Protein AF-A0A1G7AP02-F1 (afdb_monomer)

Sequence (76 aa):
MSTFNFSEFLMERGFSFTNYGTHNLYEFSKDQKDYCVNLQGKVMTTNESKTRDLKVDIPVPKTKAEAEKWLKKFLG

Structure (mmCIF, N/CA/C/O backbone):
data_AF-A0A1G7AP02-F1
#
_entry.id   AF-A0A1G7AP02-F1
#
loop_
_atom_site.group_PDB
_atom_site.id
_atom_site.type_symbol
_atom_site.label_atom_id
_atom_site.label_alt_id
_atom_site.label_comp_id
_atom_site.label_asym_id
_atom_site.label_entity_id
_atom_site.label_seq_id
_atom_site.pdbx_PDB_ins_code
_atom_site.Cartn_x
_atom_site.Cartn_y
_atom_site.Cartn_z
_atom_site.occupancy
_atom_site.B_iso_or_equiv
_atom_site.auth_seq_id
_atom_site.auth_comp_id
_atom_site.auth_asym_id
_atom_site.auth_atom_id
_atom_site.pdbx_PDB_model_num
ATOM 1 N N . MET A 1 1 ? 23.362 4.181 -2.157 1.00 52.38 1 MET A N 1
ATOM 2 C CA . MET A 1 1 ? 22.011 4.748 -1.946 1.00 52.38 1 MET A CA 1
ATOM 3 C C . MET A 1 1 ? 21.030 3.593 -1.977 1.00 52.38 1 MET A C 1
ATOM 5 O O . MET A 1 1 ? 21.019 2.889 -2.977 1.00 52.38 1 MET A O 1
ATOM 9 N N . SER A 1 2 ? 20.291 3.344 -0.893 1.00 66.50 2 SER A N 1
ATOM 10 C CA . SER A 1 2 ? 19.227 2.333 -0.933 1.00 66.50 2 SER A CA 1
ATOM 11 C C . SER A 1 2 ? 18.069 2.889 -1.758 1.00 66.50 2 SER A C 1
ATOM 13 O O . SER A 1 2 ? 17.677 4.042 -1.566 1.00 66.50 2 SER A O 1
ATOM 15 N N . THR A 1 3 ? 17.574 2.112 -2.715 1.00 83.25 3 THR A N 1
ATOM 16 C CA . THR A 1 3 ? 16.395 2.499 -3.497 1.00 83.25 3 THR A CA 1
ATOM 17 C C . THR A 1 3 ? 15.181 2.404 -2.580 1.00 83.25 3 THR A C 1
ATOM 19 O O . THR A 1 3 ? 15.065 1.443 -1.827 1.00 83.25 3 THR A O 1
ATOM 22 N N . PHE A 1 4 ? 14.299 3.405 -2.602 1.00 90.88 4 PHE A N 1
ATOM 23 C CA . PHE A 1 4 ? 13.079 3.371 -1.798 1.00 90.88 4 PHE A CA 1
ATOM 24 C C . PHE A 1 4 ? 12.256 2.118 -2.126 1.00 90.88 4 PHE A C 1
ATOM 26 O O . PHE A 1 4 ? 11.961 1.860 -3.294 1.00 90.88 4 PHE A O 1
ATOM 33 N N . ASN A 1 5 ? 11.874 1.369 -1.092 1.00 92.19 5 ASN A N 1
ATOM 34 C CA . ASN A 1 5 ? 11.052 0.175 -1.211 1.00 92.19 5 ASN A CA 1
ATOM 35 C C . ASN A 1 5 ? 9.691 0.418 -0.549 1.00 92.19 5 ASN A C 1
ATOM 37 O O . ASN A 1 5 ? 9.579 0.548 0.670 1.00 92.19 5 ASN A O 1
ATOM 41 N N . PHE A 1 6 ? 8.638 0.470 -1.362 1.00 92.88 6 PHE A N 1
ATOM 42 C CA . PHE A 1 6 ? 7.287 0.721 -0.869 1.00 92.88 6 PHE A CA 1
ATOM 43 C C . PHE A 1 6 ? 6.728 -0.440 -0.028 1.00 92.88 6 PHE A C 1
ATOM 45 O O . PHE A 1 6 ? 5.965 -0.201 0.903 1.00 92.88 6 PHE A O 1
ATOM 52 N N . SER A 1 7 ? 7.151 -1.681 -0.294 1.00 92.88 7 SER A N 1
ATOM 53 C CA . SER A 1 7 ? 6.784 -2.843 0.528 1.00 92.88 7 SER A CA 1
ATOM 54 C C . SER A 1 7 ? 7.306 -2.695 1.954 1.00 92.88 7 SER A C 1
ATOM 56 O O . SER A 1 7 ? 6.563 -2.886 2.911 1.00 92.88 7 SER A O 1
ATOM 58 N N . GLU A 1 8 ? 8.588 -2.348 2.096 1.00 94.19 8 GLU A N 1
ATOM 59 C CA . GLU A 1 8 ? 9.209 -2.109 3.405 1.00 94.19 8 GLU A CA 1
ATOM 60 C C . GLU A 1 8 ? 8.514 -0.956 4.124 1.00 94.19 8 GLU A C 1
ATOM 62 O O . GLU A 1 8 ? 8.135 -1.101 5.281 1.00 94.19 8 GLU A O 1
ATOM 67 N N . PHE A 1 9 ? 8.233 0.135 3.406 1.00 95.50 9 PHE A N 1
ATOM 68 C CA . PHE A 1 9 ? 7.479 1.260 3.950 1.00 95.50 9 PHE A CA 1
ATOM 69 C C . PHE A 1 9 ? 6.110 0.843 4.510 1.00 95.50 9 PHE A C 1
ATOM 71 O O . 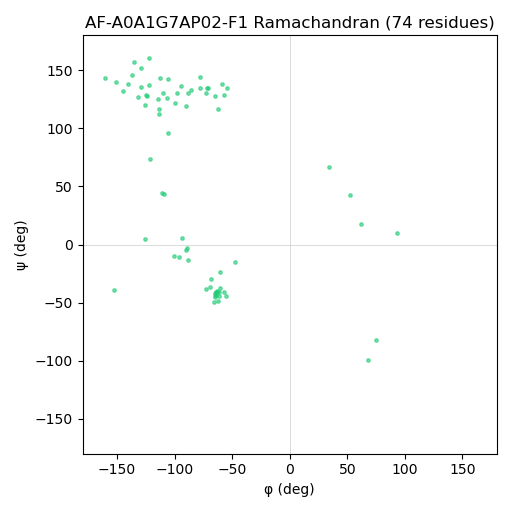PHE A 1 9 ? 5.745 1.292 5.591 1.00 95.50 9 PHE A O 1
ATOM 78 N N . LEU A 1 10 ? 5.338 0.001 3.814 1.00 94.50 10 LEU A N 1
ATOM 79 C CA . LEU A 1 10 ? 4.041 -0.466 4.320 1.00 94.50 10 LEU A CA 1
ATOM 80 C C . LEU A 1 10 ? 4.204 -1.316 5.589 1.00 94.50 10 LEU A C 1
ATOM 82 O O . LEU A 1 10 ? 3.498 -1.090 6.573 1.00 94.50 10 LEU A O 1
ATOM 86 N N . MET A 1 11 ? 5.162 -2.245 5.600 1.00 94.69 11 MET A N 1
ATOM 87 C CA . MET A 1 11 ? 5.422 -3.099 6.766 1.00 94.69 11 MET A CA 1
ATOM 88 C C . MET A 1 11 ? 5.881 -2.285 7.987 1.00 94.69 11 MET A C 1
ATOM 90 O O . MET A 1 11 ? 5.389 -2.506 9.091 1.00 94.69 11 MET A O 1
ATOM 94 N N . GLU A 1 12 ? 6.731 -1.270 7.796 1.00 95.31 12 GLU A N 1
ATOM 95 C CA . GLU A 1 12 ? 7.131 -0.322 8.852 1.00 95.31 12 GLU A CA 1
ATOM 96 C C . GLU A 1 12 ? 5.944 0.465 9.437 1.00 95.31 12 GLU A C 1
ATOM 98 O O . GLU A 1 12 ? 6.010 0.961 10.563 1.00 95.31 12 GLU A O 1
ATOM 103 N N . ARG A 1 13 ? 4.848 0.600 8.681 1.00 94.12 13 ARG A N 1
ATOM 104 C CA . ARG A 1 13 ? 3.617 1.291 9.099 1.00 94.12 13 ARG A CA 1
ATOM 105 C C . ARG A 1 13 ? 2.574 0.352 9.703 1.00 94.12 13 ARG A C 1
ATOM 107 O O . ARG A 1 13 ? 1.484 0.810 10.035 1.00 94.12 13 ARG A O 1
ATOM 114 N N . GLY A 1 14 ? 2.925 -0.919 9.894 1.00 93.75 14 GLY A N 1
ATOM 115 C CA . GLY A 1 14 ? 2.087 -1.914 10.559 1.00 93.75 14 GLY A CA 1
ATOM 116 C C . GLY A 1 14 ? 1.211 -2.737 9.619 1.00 93.75 14 GLY A C 1
ATOM 117 O O . GLY A 1 14 ? 0.357 -3.475 10.105 1.00 93.75 14 GLY A O 1
ATOM 118 N N . PHE A 1 15 ? 1.404 -2.642 8.300 1.00 93.69 15 PHE A N 1
ATOM 119 C CA . PHE A 1 15 ? 0.724 -3.542 7.373 1.00 93.69 15 PHE A CA 1
ATOM 120 C C . PHE A 1 15 ? 1.317 -4.952 7.468 1.00 93.69 15 PHE A C 1
ATOM 122 O O . PHE A 1 15 ? 2.535 -5.131 7.443 1.00 93.69 15 PHE A O 1
ATOM 129 N N . SER A 1 16 ? 0.447 -5.956 7.519 1.00 93.44 16 SER A N 1
ATOM 130 C CA . SER A 1 16 ? 0.823 -7.367 7.437 1.00 93.44 16 SER A CA 1
ATOM 131 C C . SER A 1 16 ? 0.922 -7.792 5.979 1.00 93.44 16 SER A C 1
ATOM 133 O O . SER A 1 16 ? 0.029 -7.490 5.193 1.00 93.44 16 SER A O 1
ATOM 135 N N . PHE A 1 17 ? 2.003 -8.482 5.620 1.00 92.12 17 PHE A N 1
ATOM 136 C CA . PHE A 1 17 ? 2.255 -8.934 4.255 1.00 92.12 17 PHE A CA 1
ATOM 137 C C . PHE A 1 17 ? 1.852 -10.399 4.056 1.00 92.12 17 PHE A C 1
ATOM 139 O O . PHE A 1 17 ? 2.304 -11.272 4.798 1.00 92.12 17 PHE A O 1
ATOM 146 N N . THR A 1 18 ? 1.089 -10.663 2.995 1.00 89.12 18 THR A N 1
ATOM 147 C CA . THR A 1 18 ? 0.720 -12.009 2.545 1.00 89.12 18 THR A CA 1
ATOM 148 C C . THR A 1 18 ? 0.953 -12.147 1.039 1.00 89.12 18 THR A C 1
ATOM 150 O O . THR A 1 18 ? 0.449 -11.358 0.238 1.00 89.12 18 THR A O 1
ATOM 153 N N . ASN A 1 19 ? 1.696 -13.178 0.629 1.00 86.88 19 ASN A N 1
ATOM 154 C CA . ASN A 1 19 ? 1.928 -13.497 -0.781 1.00 86.88 19 ASN A CA 1
ATOM 155 C C . ASN A 1 19 ? 1.005 -14.640 -1.237 1.00 86.88 19 ASN A C 1
ATOM 157 O O . ASN A 1 19 ? 1.068 -15.742 -0.696 1.00 86.88 19 ASN A O 1
ATOM 161 N N . TYR A 1 20 ? 0.190 -14.391 -2.265 1.00 80.56 20 TYR A N 1
ATOM 162 C CA . TYR A 1 20 ? -0.693 -15.382 -2.901 1.00 80.56 20 TYR A CA 1
ATOM 163 C C . TYR A 1 20 ? -0.199 -15.755 -4.308 1.00 80.56 20 TYR A C 1
ATOM 165 O O . TYR A 1 20 ? -0.963 -15.784 -5.276 1.00 80.56 20 TYR A O 1
ATOM 173 N N . GLY A 1 21 ? 1.108 -15.969 -4.454 1.00 80.38 21 GLY A N 1
ATOM 174 C CA . GLY A 1 21 ? 1.766 -16.240 -5.730 1.00 80.38 21 GLY A CA 1
ATOM 175 C C . GLY A 1 21 ? 1.889 -14.982 -6.587 1.00 80.38 21 GLY A C 1
ATOM 176 O O . GLY A 1 21 ? 2.929 -14.330 -6.596 1.00 80.38 21 GLY A O 1
ATOM 177 N N . THR A 1 22 ? 0.823 -14.624 -7.307 1.00 74.62 22 THR A N 1
ATOM 178 C CA . THR A 1 22 ? 0.806 -13.468 -8.228 1.00 74.62 22 THR A CA 1
ATOM 179 C C . THR A 1 22 ? 0.358 -12.162 -7.571 1.00 74.62 22 THR A C 1
ATOM 181 O O . THR A 1 22 ? 0.371 -11.120 -8.223 1.00 74.62 22 THR A O 1
ATOM 184 N N . HIS A 1 23 ? -0.059 -12.209 -6.305 1.00 79.19 23 HIS A N 1
ATOM 185 C CA . HIS A 1 23 ? -0.569 -11.058 -5.560 1.00 79.19 23 HIS A CA 1
ATOM 186 C C . HIS A 1 23 ? 0.237 -10.858 -4.280 1.00 79.19 23 HIS A C 1
ATOM 188 O O . HIS A 1 23 ? 0.397 -11.790 -3.490 1.00 79.19 23 HIS A O 1
ATOM 194 N N . ASN A 1 24 ? 0.721 -9.635 -4.084 1.00 88.19 24 ASN A N 1
ATOM 195 C CA . ASN A 1 24 ? 1.422 -9.203 -2.880 1.00 88.19 24 ASN A CA 1
ATOM 196 C C . ASN A 1 24 ? 0.471 -8.314 -2.085 1.00 88.19 24 ASN A C 1
ATOM 198 O O . ASN A 1 24 ? 0.337 -7.132 -2.405 1.00 88.19 24 ASN A O 1
ATOM 202 N N . LEU A 1 25 ? -0.215 -8.898 -1.103 1.00 89.88 25 LEU A N 1
ATOM 203 C CA . LEU A 1 25 ? -1.226 -8.216 -0.305 1.00 89.88 25 LEU A CA 1
ATOM 204 C C . LEU A 1 25 ? -0.630 -7.666 0.989 1.00 89.88 25 LEU A C 1
ATOM 206 O O . LEU A 1 25 ? 0.149 -8.336 1.663 1.00 89.88 25 LEU A O 1
ATOM 210 N N . TYR A 1 26 ? -1.017 -6.438 1.315 1.00 92.31 26 TYR A N 1
ATOM 211 C CA . TYR A 1 26 ? -0.654 -5.719 2.526 1.00 92.31 26 TYR A CA 1
ATOM 212 C C . TYR A 1 26 ? -1.938 -5.270 3.202 1.00 92.31 26 TYR A C 1
ATOM 214 O O . TYR A 1 26 ? -2.716 -4.514 2.618 1.00 92.31 26 TYR A O 1
ATOM 222 N N . GLU A 1 27 ? -2.152 -5.724 4.426 1.00 90.06 27 GLU A N 1
ATOM 223 C CA . GLU A 1 27 ? -3.410 -5.543 5.143 1.00 90.06 27 GLU A CA 1
ATOM 224 C C . GLU A 1 27 ? -3.169 -4.814 6.462 1.00 90.06 27 GLU A C 1
ATOM 226 O O . GLU A 1 27 ? -2.202 -5.088 7.174 1.00 90.06 27 GLU A O 1
ATOM 231 N N . PHE A 1 28 ? -4.036 -3.862 6.785 1.00 89.88 28 PHE A N 1
ATOM 232 C CA . PHE A 1 28 ? -3.959 -3.077 8.010 1.00 89.88 28 PHE A CA 1
ATOM 233 C C . PHE A 1 28 ? -5.365 -2.773 8.513 1.00 89.88 28 PHE A C 1
ATOM 235 O O . PHE A 1 28 ? -6.200 -2.300 7.749 1.00 89.88 28 PHE A O 1
ATOM 242 N N . SER A 1 29 ? -5.616 -2.995 9.800 1.00 87.12 29 SER A N 1
ATOM 243 C CA . SER A 1 29 ? -6.910 -2.712 10.422 1.00 87.12 29 SER A CA 1
ATOM 244 C C . SER A 1 29 ? -6.755 -1.594 11.443 1.00 87.12 29 SER A C 1
ATOM 246 O O . SER A 1 29 ? -5.927 -1.676 12.352 1.00 87.12 29 SER A O 1
ATOM 248 N N . LYS A 1 30 ? -7.554 -0.536 11.304 1.00 84.25 30 LYS A N 1
ATOM 249 C CA . LYS A 1 30 ? -7.546 0.614 12.214 1.00 84.25 30 LYS A CA 1
ATOM 250 C C . LYS A 1 30 ? -8.922 1.261 12.262 1.00 84.25 30 LYS A C 1
ATOM 252 O O . LYS A 1 30 ? -9.567 1.412 11.233 1.00 84.25 30 LYS A O 1
ATOM 257 N N . ASP A 1 31 ? -9.354 1.669 13.455 1.00 85.38 31 ASP A N 1
ATOM 258 C CA . ASP A 1 31 ? -10.615 2.395 13.670 1.00 85.38 31 ASP A CA 1
ATOM 259 C C . ASP A 1 31 ? -11.840 1.689 13.049 1.00 85.38 31 ASP A C 1
ATOM 261 O O . ASP A 1 31 ? -12.694 2.324 12.435 1.00 85.38 31 ASP A O 1
ATOM 265 N N . GLN A 1 32 ? -11.914 0.357 13.196 1.00 82.50 32 GLN A N 1
ATOM 266 C CA . GLN A 1 32 ? -12.957 -0.512 12.614 1.00 82.50 32 GLN A CA 1
ATOM 267 C C . GLN A 1 32 ? -13.016 -0.507 11.074 1.00 82.50 32 GLN A C 1
ATOM 269 O O . GLN A 1 32 ? -14.020 -0.914 10.489 1.00 82.50 32 GLN A O 1
ATOM 274 N N . LYS A 1 33 ? -11.948 -0.051 10.413 1.00 82.50 33 LYS A N 1
ATOM 275 C CA . LYS A 1 33 ? -11.768 -0.122 8.963 1.00 82.50 33 LYS A CA 1
ATOM 276 C C . LYS A 1 33 ? -10.633 -1.074 8.622 1.00 82.50 33 LYS A C 1
ATOM 278 O O . LYS A 1 33 ? -9.605 -1.080 9.301 1.00 82.50 33 LYS A O 1
ATOM 283 N N . ASP A 1 34 ? -10.819 -1.802 7.530 1.00 83.62 34 ASP A N 1
ATOM 284 C CA . ASP A 1 34 ? -9.805 -2.665 6.940 1.00 83.62 34 ASP A CA 1
ATOM 285 C C . ASP A 1 34 ? -9.267 -2.022 5.664 1.00 83.62 34 ASP A C 1
ATOM 287 O O . ASP A 1 34 ? -10.016 -1.659 4.752 1.00 83.62 34 ASP A O 1
ATOM 291 N N . TYR A 1 35 ? -7.949 -1.881 5.621 1.00 86.19 35 TYR A N 1
ATOM 292 C CA . TYR A 1 35 ? -7.199 -1.316 4.516 1.00 86.19 35 TYR A CA 1
ATOM 293 C C . TYR A 1 35 ? -6.416 -2.425 3.836 1.00 86.19 35 TYR A C 1
ATOM 295 O O . TYR A 1 35 ? -5.693 -3.177 4.488 1.00 86.19 35 TYR A O 1
ATOM 303 N N . CYS A 1 36 ? -6.521 -2.497 2.515 1.00 87.62 36 CYS A N 1
ATOM 304 C CA . CYS A 1 36 ? -5.796 -3.476 1.721 1.00 87.62 36 CYS A CA 1
ATOM 305 C C . CYS A 1 36 ? -5.061 -2.788 0.574 1.00 87.62 36 CYS A C 1
ATOM 307 O O . CYS A 1 36 ? -5.632 -1.939 -0.116 1.00 87.62 36 CYS A O 1
ATOM 309 N N . VAL A 1 37 ? -3.804 -3.171 0.364 1.00 88.31 37 VAL A N 1
ATOM 310 C CA . VAL A 1 37 ? -2.976 -2.766 -0.772 1.00 88.31 37 VAL A CA 1
ATOM 311 C C . VAL A 1 37 ? -2.469 -4.023 -1.457 1.00 88.31 37 VAL A C 1
ATOM 313 O O . VAL A 1 37 ? -1.886 -4.888 -0.816 1.00 88.31 37 VAL A O 1
ATOM 316 N N . ASN A 1 38 ? -2.650 -4.118 -2.765 1.00 88.25 38 ASN A N 1
ATOM 317 C CA . ASN A 1 38 ? -2.098 -5.190 -3.581 1.00 88.25 38 ASN A CA 1
ATOM 318 C C . ASN A 1 38 ? -1.060 -4.608 -4.537 1.00 88.25 38 ASN A C 1
ATOM 320 O O . ASN A 1 38 ? -1.410 -3.797 -5.397 1.00 88.25 38 ASN A O 1
ATOM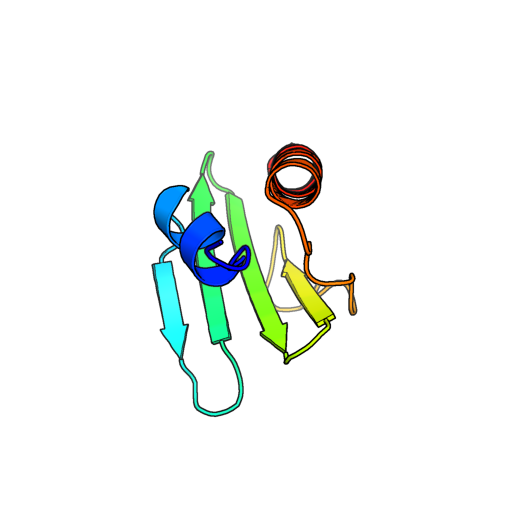 324 N N . LEU A 1 39 ? 0.201 -5.019 -4.404 1.00 87.56 39 LEU A N 1
ATOM 325 C CA . LEU A 1 39 ? 1.282 -4.573 -5.284 1.00 87.56 39 LEU A CA 1
ATOM 326 C C . LEU A 1 39 ? 1.422 -5.498 -6.496 1.00 87.56 39 LEU A C 1
ATOM 328 O O . LEU A 1 39 ? 1.759 -6.675 -6.360 1.00 87.56 39 LEU A O 1
ATOM 332 N N . GLN A 1 40 ? 1.249 -4.936 -7.693 1.00 81.94 40 GLN A N 1
ATOM 333 C CA . GLN A 1 40 ? 1.381 -5.627 -8.977 1.00 81.94 40 GLN A CA 1
ATOM 334 C C . GLN A 1 40 ? 2.451 -4.941 -9.836 1.00 81.94 40 GLN A C 1
ATOM 336 O O . GLN A 1 40 ? 2.187 -4.219 -10.800 1.00 81.94 40 GLN A O 1
ATOM 341 N N . GLY A 1 41 ? 3.714 -5.144 -9.461 1.00 79.69 41 GLY A N 1
ATOM 342 C CA . GLY A 1 41 ? 4.856 -4.562 -10.163 1.00 79.69 41 GLY A CA 1
ATOM 343 C C . GLY A 1 41 ? 4.916 -3.039 -10.020 1.00 79.69 41 GLY A C 1
ATOM 344 O O . GLY A 1 41 ? 5.422 -2.533 -9.024 1.00 79.69 41 GLY A O 1
ATOM 345 N N . LYS A 1 42 ? 4.454 -2.302 -11.040 1.00 80.00 42 LYS A N 1
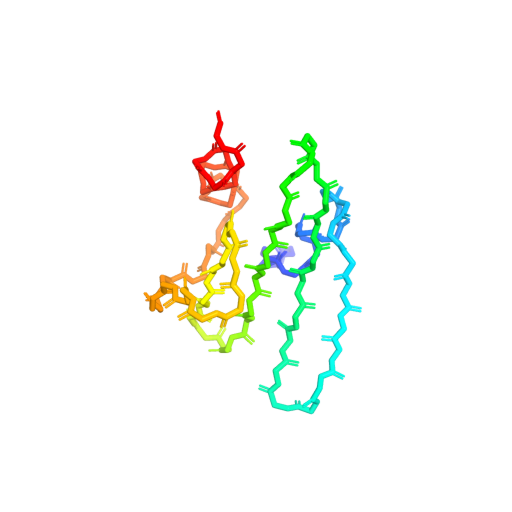ATOM 346 C CA . LYS A 1 42 ? 4.523 -0.824 -11.087 1.00 80.00 42 LYS A CA 1
ATOM 347 C C . LYS A 1 42 ? 3.243 -0.123 -10.624 1.00 80.00 42 LYS A C 1
ATOM 349 O O . LYS A 1 42 ? 3.259 1.096 -10.446 1.00 80.00 42 LYS A O 1
ATOM 354 N N . VAL A 1 43 ? 2.162 -0.873 -10.450 1.00 83.31 43 VAL A N 1
ATOM 355 C CA . VAL A 1 43 ? 0.849 -0.367 -10.038 1.00 83.31 43 VAL A CA 1
ATOM 356 C C . VAL A 1 43 ? 0.400 -1.059 -8.760 1.00 83.31 43 VAL A C 1
ATOM 358 O O . VAL A 1 43 ? 0.920 -2.118 -8.393 1.00 83.31 43 VAL A O 1
ATOM 361 N N . MET A 1 44 ? -0.546 -0.437 -8.068 1.00 84.88 44 MET A N 1
ATOM 362 C CA . MET A 1 44 ? -1.196 -1.031 -6.914 1.00 84.88 44 MET A CA 1
ATOM 363 C C . MET A 1 44 ? -2.698 -0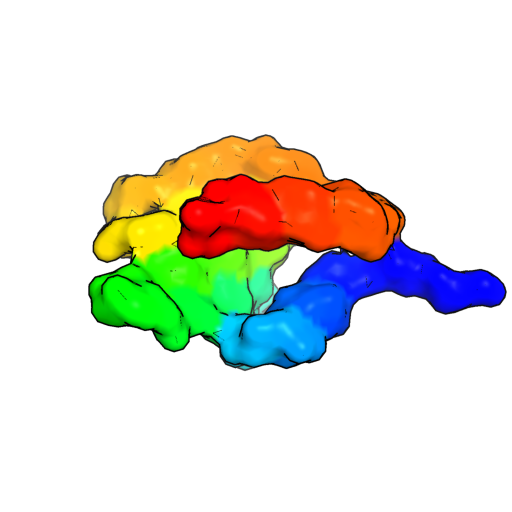.790 -6.931 1.00 84.88 44 MET A C 1
ATOM 365 O O . MET A 1 44 ? -3.170 0.268 -7.352 1.00 84.88 44 MET A O 1
ATOM 369 N N . THR A 1 45 ? -3.434 -1.772 -6.421 1.00 82.94 45 THR A N 1
ATOM 370 C CA . THR A 1 45 ? -4.874 -1.666 -6.171 1.00 82.94 45 THR A CA 1
ATOM 371 C C . THR A 1 45 ? -5.118 -1.529 -4.678 1.00 82.94 45 THR A C 1
ATOM 373 O O . THR A 1 45 ? -4.395 -2.119 -3.870 1.00 82.94 45 THR A O 1
ATOM 376 N N . THR A 1 46 ? -6.102 -0.711 -4.304 1.00 75.81 46 THR A N 1
ATOM 377 C CA . THR A 1 46 ? -6.391 -0.418 -2.897 1.00 75.81 46 THR A CA 1
ATOM 378 C C . THR A 1 46 ? -7.861 -0.616 -2.560 1.00 75.81 46 THR A C 1
ATOM 380 O O . THR A 1 46 ? -8.741 -0.485 -3.415 1.00 75.81 46 THR A O 1
ATOM 383 N N . ASN A 1 47 ? -8.124 -0.947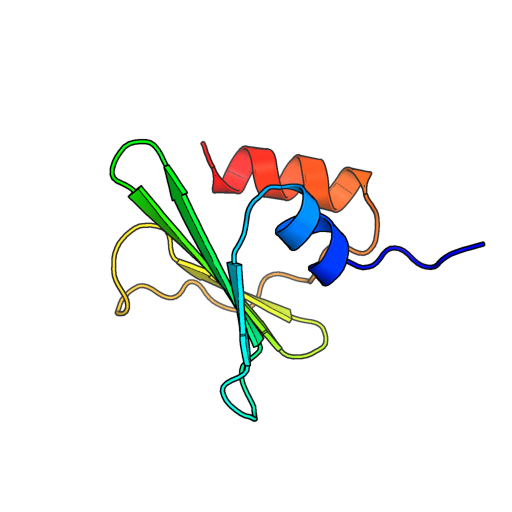 -1.298 1.00 71.94 47 ASN A N 1
ATOM 384 C CA . ASN A 1 47 ? -9.466 -1.131 -0.763 1.00 71.94 47 ASN A CA 1
ATOM 385 C C . ASN A 1 47 ? -9.561 -0.559 0.655 1.00 71.94 47 ASN A C 1
ATOM 387 O O . ASN A 1 47 ? -8.642 -0.754 1.447 1.00 71.94 47 ASN A O 1
ATOM 391 N N . GLU A 1 48 ? -10.666 0.130 0.948 1.00 63.06 48 GLU A N 1
ATOM 392 C CA . GLU A 1 48 ? -10.933 0.811 2.226 1.00 63.06 48 GLU A CA 1
ATOM 393 C C . GLU A 1 48 ? -12.272 0.384 2.867 1.00 63.06 48 GLU A C 1
ATOM 395 O O . GLU A 1 48 ? -12.684 0.987 3.859 1.00 63.06 48 GLU A O 1
ATOM 400 N N . SER A 1 49 ? -13.017 -0.593 2.310 1.00 59.19 49 SER A N 1
ATOM 401 C CA . SER A 1 49 ? -14.285 -1.003 2.948 1.00 59.19 49 SER A CA 1
ATOM 402 C C . SER A 1 49 ? -14.783 -2.443 2.721 1.00 59.19 49 SER A C 1
ATOM 404 O O . SER A 1 49 ? -15.286 -3.023 3.681 1.00 59.19 49 SER A O 1
ATOM 406 N N . LYS A 1 50 ? -14.669 -3.057 1.523 1.00 51.97 50 LYS A N 1
ATOM 407 C CA . LYS A 1 50 ? -15.111 -4.449 1.222 1.00 51.97 50 LYS A CA 1
ATOM 408 C C . LYS A 1 50 ? -14.430 -4.994 -0.034 1.00 51.97 50 LYS A C 1
ATOM 410 O O . LYS A 1 50 ? -14.338 -4.273 -1.020 1.00 51.97 50 LYS A O 1
ATOM 415 N N . THR A 1 51 ? -14.082 -6.286 -0.081 1.00 45.38 51 THR A N 1
ATOM 416 C CA . THR A 1 51 ? -13.394 -7.006 -1.192 1.00 45.38 51 THR A CA 1
ATOM 417 C C . THR A 1 51 ? -13.948 -6.786 -2.611 1.00 45.38 51 THR A C 1
ATOM 419 O O . THR A 1 51 ? -13.270 -7.110 -3.579 1.00 45.38 51 THR A O 1
ATOM 422 N N . ARG A 1 52 ? -15.161 -6.239 -2.755 1.00 47.22 52 ARG A N 1
ATOM 423 C CA . ARG A 1 52 ? -15.821 -5.953 -4.038 1.00 47.22 52 ARG A CA 1
ATOM 424 C C . ARG A 1 52 ? -15.502 -4.564 -4.617 1.00 47.22 52 ARG A C 1
ATOM 426 O O . ARG A 1 52 ? -15.735 -4.366 -5.802 1.00 47.22 52 ARG A O 1
ATOM 433 N N . ASP A 1 53 ? -14.917 -3.658 -3.830 1.00 57.06 53 ASP A N 1
ATOM 434 C CA . ASP A 1 53 ? -14.682 -2.252 -4.203 1.00 57.06 53 ASP A CA 1
ATOM 435 C C . ASP A 1 53 ? -13.189 -1.924 -4.412 1.00 57.06 53 ASP A C 1
ATOM 437 O O . ASP A 1 53 ? -12.681 -0.907 -3.936 1.00 57.06 53 ASP A O 1
ATOM 441 N N . LEU A 1 54 ? -12.457 -2.797 -5.115 1.00 57.84 54 LEU A N 1
ATOM 442 C CA . LEU A 1 54 ? -11.069 -2.528 -5.511 1.00 57.84 54 LEU A CA 1
ATOM 443 C C . LEU A 1 54 ? -11.016 -1.307 -6.441 1.00 57.84 54 LEU A C 1
ATOM 445 O O . LEU A 1 54 ? -11.554 -1.338 -7.549 1.00 57.84 54 LEU A O 1
ATOM 449 N N . LYS A 1 55 ? -10.344 -0.233 -6.011 1.00 62.94 55 LYS A N 1
ATOM 450 C CA . LYS A 1 55 ? -10.061 0.920 -6.877 1.00 62.94 55 LYS A CA 1
ATOM 451 C C . LYS A 1 55 ? -8.742 0.695 -7.623 1.00 62.94 55 LYS A C 1
ATOM 453 O O . LYS A 1 55 ? -7.737 0.289 -7.040 1.00 62.94 55 LYS A O 1
ATOM 458 N N . VAL A 1 56 ? -8.809 0.911 -8.936 1.00 62.12 56 VAL A N 1
ATOM 459 C CA . VAL A 1 56 ? -7.855 0.448 -9.956 1.00 62.12 56 VAL A CA 1
ATOM 460 C C . VAL A 1 56 ? -6.567 1.287 -10.007 1.00 62.12 56 VAL A C 1
ATOM 462 O O . VAL A 1 56 ? -6.623 2.515 -10.014 1.00 62.12 56 VAL A O 1
ATOM 465 N N . ASP A 1 57 ? -5.435 0.575 -10.073 1.00 63.06 57 ASP A N 1
ATOM 466 C CA . ASP A 1 57 ? -4.084 0.922 -10.554 1.00 63.06 57 ASP A CA 1
ATOM 467 C C . ASP A 1 57 ? -3.565 2.350 -10.364 1.00 63.06 57 ASP A C 1
ATOM 469 O O . ASP A 1 57 ? -3.238 3.067 -11.315 1.00 63.06 57 ASP A O 1
ATOM 473 N N . ILE A 1 58 ? -3.354 2.737 -9.109 1.00 76.38 58 ILE A N 1
ATOM 474 C CA . ILE A 1 58 ? -2.520 3.901 -8.799 1.00 76.38 58 ILE A CA 1
ATOM 475 C C . ILE A 1 58 ? -1.026 3.540 -8.907 1.00 76.38 58 ILE A C 1
ATOM 477 O O . ILE A 1 58 ? -0.633 2.422 -8.560 1.00 76.38 58 ILE A O 1
ATOM 481 N N . PRO A 1 59 ? -0.161 4.459 -9.380 1.00 84.31 59 PRO A N 1
ATOM 482 C CA . PRO A 1 59 ? 1.277 4.217 -9.425 1.00 84.31 59 PRO A CA 1
ATOM 483 C C . PRO A 1 59 ? 1.844 3.930 -8.034 1.00 84.31 59 PRO A C 1
ATOM 485 O O . PRO A 1 59 ? 1.520 4.633 -7.073 1.00 84.31 59 PRO A O 1
ATOM 488 N N . VAL A 1 60 ? 2.741 2.946 -7.943 1.00 88.31 60 VAL A N 1
ATOM 489 C CA . VAL A 1 60 ? 3.490 2.691 -6.706 1.00 88.31 60 VAL A CA 1
ATOM 490 C C . VAL A 1 60 ? 4.396 3.898 -6.416 1.00 88.31 60 VAL A C 1
ATOM 492 O O . VAL A 1 60 ? 5.158 4.302 -7.305 1.00 88.31 60 VAL A O 1
ATOM 495 N N . PRO A 1 61 ? 4.343 4.484 -5.204 1.00 91.12 61 PRO A N 1
ATOM 496 C CA . PRO A 1 61 ? 5.236 5.567 -4.811 1.00 91.12 61 PRO A CA 1
ATOM 497 C C . PRO A 1 61 ? 6.708 5.194 -4.997 1.00 91.12 61 PRO A C 1
ATOM 499 O O . PRO A 1 61 ? 7.138 4.106 -4.615 1.00 91.12 61 PRO A O 1
ATOM 502 N N . LYS A 1 62 ? 7.498 6.107 -5.567 1.00 91.00 62 LYS A N 1
ATOM 503 C CA . LYS A 1 62 ? 8.931 5.891 -5.838 1.00 91.00 62 LYS A CA 1
ATOM 504 C C . LYS A 1 62 ? 9.832 6.540 -4.798 1.00 91.00 62 LYS A C 1
ATOM 506 O O . LYS A 1 62 ? 11.037 6.306 -4.797 1.00 91.00 62 LYS A O 1
ATOM 511 N N . THR A 1 6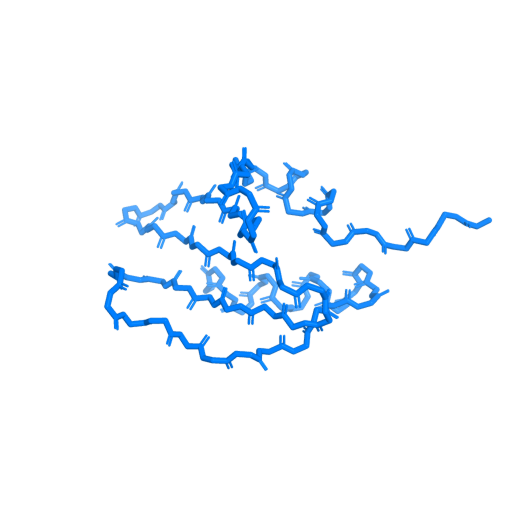3 ? 9.263 7.364 -3.924 1.00 93.50 63 THR A N 1
ATOM 512 C CA . THR A 1 63 ? 9.984 8.029 -2.840 1.00 93.50 63 THR A CA 1
ATOM 513 C C . THR A 1 63 ? 9.206 7.944 -1.533 1.00 93.50 63 THR A C 1
ATOM 515 O O . THR A 1 63 ? 7.978 7.846 -1.523 1.00 93.50 63 THR A O 1
ATOM 518 N N . LYS A 1 64 ? 9.923 8.072 -0.412 1.00 94.00 64 LYS A N 1
ATOM 519 C CA . LYS A 1 64 ? 9.314 8.133 0.922 1.00 94.00 64 LYS A CA 1
ATOM 520 C C . LYS A 1 64 ? 8.294 9.270 1.042 1.00 94.00 64 LYS A C 1
ATOM 522 O O . LYS A 1 64 ? 7.223 9.064 1.596 1.00 94.00 64 LYS A O 1
ATOM 527 N N . ALA A 1 65 ? 8.591 10.442 0.478 1.00 94.25 65 ALA A N 1
ATOM 528 C CA . ALA A 1 65 ? 7.692 11.595 0.521 1.00 94.25 65 ALA A CA 1
ATOM 529 C C . ALA A 1 65 ? 6.374 11.341 -0.235 1.00 94.25 65 ALA A C 1
ATOM 531 O O . ALA A 1 65 ? 5.297 11.696 0.247 1.00 94.25 65 ALA A O 1
ATOM 532 N N . GLU A 1 66 ? 6.441 10.695 -1.403 1.00 93.94 66 GLU A N 1
ATOM 533 C CA . GLU A 1 66 ? 5.246 10.272 -2.141 1.00 93.94 66 GLU A CA 1
ATOM 534 C C . GLU A 1 66 ? 4.438 9.238 -1.352 1.00 93.94 66 GLU A C 1
ATOM 536 O O . GLU A 1 66 ? 3.216 9.357 -1.266 1.00 93.94 66 GLU A O 1
ATOM 541 N N . ALA A 1 67 ? 5.119 8.266 -0.739 1.00 93.88 67 ALA A N 1
ATOM 542 C CA . ALA A 1 67 ? 4.490 7.213 0.047 1.00 93.88 67 ALA A CA 1
ATOM 543 C C . ALA A 1 67 ? 3.785 7.759 1.294 1.00 93.88 67 ALA A C 1
ATOM 545 O O . ALA A 1 67 ? 2.651 7.380 1.568 1.00 93.88 67 ALA A O 1
ATOM 546 N N . GLU A 1 68 ? 4.398 8.705 2.007 1.00 94.88 68 GLU A N 1
ATOM 547 C CA . GLU A 1 68 ? 3.785 9.377 3.158 1.00 94.88 68 GLU A CA 1
ATOM 548 C C . GLU A 1 68 ? 2.562 10.204 2.753 1.00 94.88 68 GLU A C 1
ATOM 550 O O . GLU A 1 68 ? 1.517 10.133 3.404 1.00 94.88 68 GLU A O 1
ATOM 555 N N . LYS A 1 69 ? 2.658 10.955 1.647 1.00 93.50 69 LYS A N 1
ATOM 556 C CA . LYS A 1 69 ? 1.533 11.738 1.119 1.00 93.50 69 LYS A CA 1
ATOM 557 C C . LYS A 1 69 ? 0.372 10.842 0.694 1.00 93.50 69 LYS A C 1
ATOM 559 O O . LYS A 1 69 ? -0.781 11.202 0.926 1.00 93.50 69 LYS A O 1
ATOM 564 N N . TRP A 1 70 ? 0.669 9.714 0.054 1.00 91.69 70 TRP A N 1
ATOM 565 C CA . TRP A 1 70 ? -0.335 8.724 -0.319 1.00 91.69 70 TRP A CA 1
ATOM 566 C C . TRP A 1 70 ? -0.964 8.084 0.922 1.00 91.69 70 TRP A C 1
ATOM 568 O O . TRP A 1 70 ? -2.184 8.113 1.048 1.00 91.69 70 TRP A O 1
ATOM 578 N N . LEU A 1 71 ? -0.155 7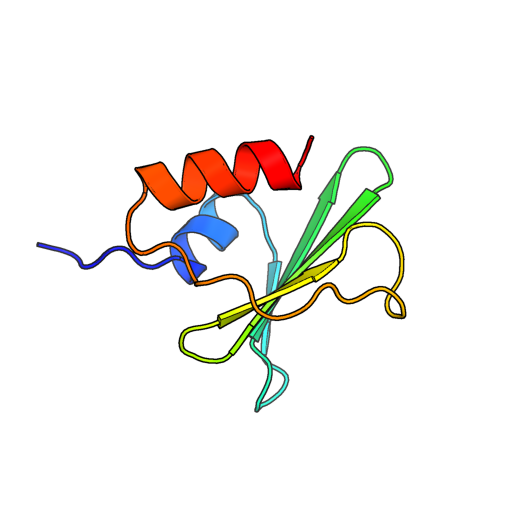.609 1.874 1.00 91.62 71 LEU A N 1
ATOM 579 C CA . LEU A 1 71 ? -0.636 6.909 3.067 1.00 91.62 71 LEU A CA 1
ATOM 580 C C . LEU A 1 71 ? -1.546 7.798 3.915 1.00 91.62 71 LEU A C 1
ATOM 582 O O . LEU A 1 71 ? -2.587 7.347 4.377 1.00 91.62 71 LEU A O 1
ATOM 586 N N . LYS A 1 72 ? -1.194 9.082 4.064 1.00 90.94 72 LYS A N 1
ATOM 587 C CA . LYS A 1 72 ? -2.044 10.055 4.759 1.00 90.94 72 LYS A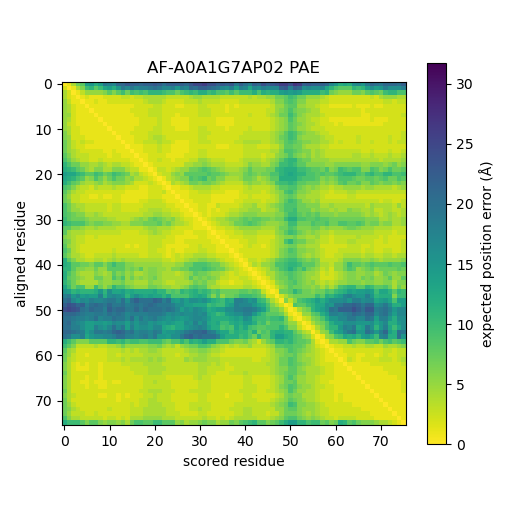 CA 1
ATOM 588 C C . LYS A 1 72 ? -3.405 10.218 4.081 1.00 90.94 72 LYS A C 1
ATOM 590 O O . LYS A 1 72 ? -4.395 10.394 4.758 1.00 90.94 72 LYS A O 1
ATOM 595 N N . LYS A 1 73 ? -3.474 10.182 2.749 1.00 87.94 73 LYS A N 1
ATOM 596 C CA . LYS A 1 73 ? -4.767 10.231 2.048 1.00 87.94 73 LYS A CA 1
ATOM 597 C C . LYS A 1 73 ? -5.538 8.922 2.184 1.00 87.94 73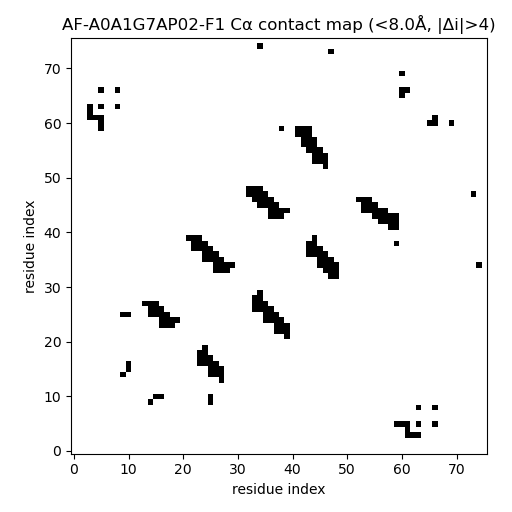 LYS A C 1
ATOM 599 O O . LYS A 1 73 ? -6.754 8.961 2.289 1.00 87.94 73 LYS A O 1
ATOM 604 N N . PHE A 1 74 ? -4.823 7.802 2.145 1.00 86.19 74 PHE A N 1
ATOM 605 C CA . PHE A 1 74 ? -5.390 6.459 2.173 1.00 86.19 74 PHE A CA 1
ATOM 606 C C . PHE A 1 74 ? -6.006 6.106 3.532 1.00 86.19 74 PHE A C 1
ATOM 608 O O . PHE A 1 74 ? -7.044 5.464 3.586 1.00 86.19 74 PHE A O 1
ATOM 615 N N . LEU A 1 75 ? -5.397 6.554 4.632 1.00 85.44 75 LEU A N 1
ATOM 616 C CA . LEU A 1 75 ? -5.896 6.291 5.987 1.00 85.44 75 LEU A CA 1
ATOM 617 C C . LEU A 1 75 ? -6.899 7.344 6.507 1.00 85.44 75 LEU A C 1
ATOM 619 O O . LEU A 1 75 ? -7.427 7.167 7.607 1.00 85.44 75 LEU A O 1
ATOM 623 N N . GLY A 1 76 ? -7.172 8.404 5.734 1.00 78.88 76 GLY A N 1
ATOM 624 C CA . GLY A 1 76 ? -7.998 9.555 6.137 1.00 78.88 76 GLY A CA 1
ATOM 625 C C . GLY A 1 76 ? -7.308 10.532 7.087 1.00 78.88 76 GLY A C 1
ATOM 626 O O . GLY A 1 76 ? -8.054 11.304 7.726 1.00 78.88 76 GLY A O 1
#

Solvent-accessible surface area (backbone atoms only — not comparable to full-atom values): 4539 Å² total; per-residue (Å²): 131,86,77,66,53,58,68,58,54,41,44,78,72,62,29,50,80,46,78,68,87,86,41,39,37,33,40,39,77,56,95,97,35,51,36,39,38,36,50,56,91,68,30,27,34,38,31,71,78,54,97,88,58,69,47,82,64,44,71,57,51,73,41,68,69,52,42,52,56,48,49,54,64,73,78,103

Nearest PDB structures (foldseek):
  3eb8-assembly3_B-2  TM=6.892E-01  e=4.079E+00  Shigella flexneri
  4fmb-assembly2_C  TM=5.362E-01  e=2.728E+00  Shigella flexneri
  4fmb-assembly1_A  TM=5.358E-01  e=2.890E+00  Shigella flexneri
  6w0p-assembly2_D  TM=5.496E-01  e=6.460E+00  gut metagenome
  1jov-assembly1_A  TM=4.503E-01  e=7.676E+00  Haemophilus influenzae

Mean predicted aligned error: 5.7 Å

Organism: NCBI:txid1071918

Radius of gyration: 11.87 Å; Cα contacts (8 Å, |Δi|>4): 108; chains: 1; bounding box: 38×28×25 Å

Secondary structure (DSSP, 8-state):
-PPP-HHHHHHHTTPEEEE-SS-EEEEEEETTEEEEEEEETTEEEEESS-TT-PEEEEEPPSSHHHHHHHHHHH--

pLDDT: mean 83.01, std 12.58, range [45.38, 95.5]

Foldseek 3Di:
DDFDDLVVVLVVVPWDWDDPPQWTWTWDDDPNWIWIWTDRPQWIWIDTHDPVDIDDTDGRDRDPVSSVVVVVVRVD